Protein AF-A0A1I3JIE2-F1 (afdb_monomer)

Organism: NCBI:txid1125876

pLDDT: mean 71.61, std 14.09, range [38.91, 92.38]

Solvent-accessible surface area (backbone atoms only — not comparable to full-atom values): 7804 Å² total; per-residue (Å²): 125,62,77,54,77,47,86,43,58,92,83,73,70,80,81,72,78,76,89,66,81,50,92,49,71,27,44,29,37,38,40,38,41,91,80,68,43,78,44,83,41,77,39,65,36,40,66,69,57,54,36,67,76,52,63,52,39,32,32,36,42,40,49,77,33,93,89,67,40,28,34,33,39,29,29,60,53,66,80,59,43,80,78,47,57,37,31,32,47,68,95,49,82,99,53,74,38,46,42,31,41,37,32,16,47,73,47,101,87,37,89,75,44,63,41,48,50,80,77,56,68,73,59,56,59,72,32,50,43,67,60,82,131

Foldseek 3Di:
DDKDWDQAAPPPDDPPPPPDQDQDWAWKWKQAQQVRDIDIDTFGLDPVRVCVVAVVNTWMWDQPDPVFQKTKIFHDPPVVQVVTFWKAFAVDPPDTTHIIMIWHDPDPVCPSGTHHDPDDPVVVVVGIGTDDD

Mean predicted aligned error: 9.36 Å

Structure (mmCIF, N/CA/C/O backbone):
data_AF-A0A1I3JIE2-F1
#
_entry.id   AF-A0A1I3JIE2-F1
#
loop_
_atom_site.group_PDB
_atom_site.id
_atom_site.type_symbol
_atom_site.label_atom_id
_atom_site.label_alt_id
_atom_site.label_comp_id
_atom_site.label_asym_id
_atom_site.label_entity_id
_atom_site.label_seq_id
_atom_site.pdbx_PDB_ins_code
_atom_site.Cartn_x
_atom_site.Cartn_y
_atom_site.Cartn_z
_atom_site.occupancy
_atom_site.B_iso_or_equiv
_atom_site.auth_seq_id
_atom_site.auth_comp_id
_atom_site.auth_asym_id
_atom_site.auth_atom_id
_atom_site.pdbx_PDB_model_num
ATOM 1 N N . MET A 1 1 ? -10.716 7.620 -10.481 1.00 57.50 1 MET A N 1
ATOM 2 C CA . MET A 1 1 ? -10.284 6.335 -9.890 1.00 57.50 1 MET A CA 1
ATOM 3 C C . MET A 1 1 ? -10.871 5.197 -10.704 1.00 57.50 1 MET A C 1
ATOM 5 O O . MET A 1 1 ? -12.081 5.158 -10.879 1.00 57.50 1 MET A O 1
ATOM 9 N N . SER A 1 2 ? -10.018 4.319 -11.227 1.00 55.03 2 SER A N 1
ATOM 10 C CA . SER A 1 2 ? -10.418 3.055 -11.859 1.00 55.03 2 SER A CA 1
ATOM 11 C C . SER A 1 2 ? -10.094 1.899 -10.907 1.00 55.03 2 SER A C 1
ATOM 13 O O . SER A 1 2 ? -9.165 2.030 -10.103 1.00 55.03 2 SER A O 1
ATOM 15 N N . ARG A 1 3 ? -10.864 0.806 -10.969 1.00 61.12 3 ARG A N 1
ATOM 16 C CA . ARG A 1 3 ? -10.709 -0.368 -10.098 1.00 61.12 3 ARG A CA 1
ATOM 17 C C . ARG A 1 3 ? -10.751 -1.665 -10.889 1.00 61.12 3 ARG A C 1
ATOM 19 O O . ARG A 1 3 ? -11.563 -1.811 -11.801 1.00 61.12 3 ARG A O 1
ATOM 26 N N . MET A 1 4 ? -9.919 -2.616 -10.481 1.00 61.12 4 MET A N 1
ATOM 27 C CA . MET A 1 4 ? -9.951 -3.999 -10.954 1.00 61.12 4 MET A CA 1
ATOM 28 C C . MET A 1 4 ? -9.891 -4.934 -9.742 1.00 61.12 4 MET A C 1
ATOM 30 O O . MET A 1 4 ? -9.070 -4.739 -8.843 1.00 61.12 4 MET A O 1
ATOM 34 N N . LYS A 1 5 ? -10.787 -5.926 -9.712 1.00 61.81 5 LYS A N 1
ATOM 35 C CA . LYS A 1 5 ? -10.855 -6.962 -8.675 1.00 61.81 5 LYS A CA 1
ATOM 36 C C . LYS A 1 5 ? -10.349 -8.278 -9.251 1.00 61.81 5 LYS A C 1
ATOM 38 O O . LYS A 1 5 ? -10.760 -8.661 -10.347 1.00 61.81 5 LYS A O 1
ATOM 43 N N . TYR A 1 6 ? -9.488 -8.966 -8.507 1.00 56.97 6 TYR A N 1
ATOM 44 C CA . TYR A 1 6 ? -8.919 -10.244 -8.920 1.00 56.97 6 TYR A CA 1
ATOM 45 C C . TYR A 1 6 ? -9.202 -11.312 -7.856 1.00 56.97 6 TYR A C 1
ATOM 47 O O . TYR A 1 6 ? -8.647 -11.261 -6.761 1.00 56.97 6 TYR A O 1
ATOM 55 N N . ASP A 1 7 ? -10.030 -12.303 -8.203 1.00 54.53 7 ASP A N 1
ATOM 56 C CA . ASP A 1 7 ? -10.220 -13.524 -7.406 1.00 54.53 7 ASP A CA 1
ATOM 57 C C . ASP A 1 7 ? -9.188 -14.572 -7.852 1.00 54.53 7 ASP A C 1
ATOM 59 O O . ASP A 1 7 ? -9.440 -15.387 -8.748 1.00 54.53 7 ASP A O 1
ATOM 63 N N . ILE A 1 8 ? -7.987 -14.540 -7.268 1.00 52.84 8 ILE A N 1
ATOM 64 C CA . ILE A 1 8 ? -6.918 -15.489 -7.59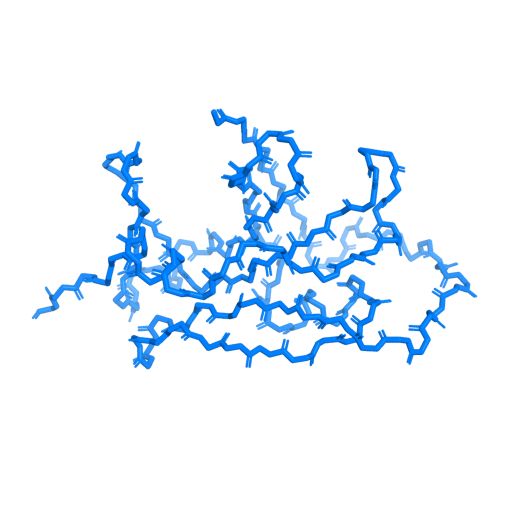9 1.00 52.84 8 ILE A CA 1
ATOM 65 C C . ILE A 1 8 ? -6.900 -16.604 -6.554 1.00 52.84 8 ILE A C 1
ATOM 67 O O . ILE A 1 8 ? -6.268 -16.498 -5.505 1.00 52.84 8 ILE A O 1
ATOM 71 N N . LYS A 1 9 ? -7.531 -17.745 -6.859 1.00 48.28 9 LYS A N 1
ATOM 72 C CA . LYS A 1 9 ? -7.470 -18.900 -5.948 1.00 48.28 9 LYS A CA 1
ATOM 73 C C . LYS A 1 9 ? -6.007 -19.324 -5.708 1.00 48.28 9 LYS A C 1
ATOM 75 O O . LYS A 1 9 ? -5.239 -19.362 -6.675 1.00 48.28 9 LYS A O 1
ATOM 80 N N . PRO A 1 10 ? -5.643 -19.766 -4.484 1.00 44.19 10 PRO A N 1
ATOM 81 C CA . PRO A 1 10 ? -4.267 -20.112 -4.096 1.00 44.19 10 PRO A CA 1
ATOM 82 C C . PRO A 1 10 ? -3.512 -21.039 -5.059 1.00 44.19 10 PRO A C 1
ATOM 84 O O . PRO A 1 10 ? -2.295 -20.953 -5.171 1.00 44.19 10 PRO A O 1
ATOM 87 N N . ASN A 1 11 ? -4.237 -21.887 -5.797 1.00 44.84 11 ASN A N 1
ATOM 88 C CA . ASN A 1 11 ? -3.678 -22.913 -6.679 1.00 44.84 11 ASN A CA 1
ATOM 89 C C . ASN A 1 11 ? -4.018 -22.722 -8.173 1.00 44.84 11 ASN A C 1
ATOM 91 O O . ASN A 1 11 ? -3.783 -23.630 -8.967 1.00 44.84 11 ASN A O 1
ATOM 95 N N . GLN A 1 12 ? -4.598 -21.586 -8.585 1.00 46.34 12 GLN A N 1
ATOM 96 C CA . GLN A 1 12 ? -5.026 -21.361 -9.979 1.00 46.34 12 GLN A CA 1
ATOM 97 C C . GLN A 1 12 ? -3.986 -20.678 -10.879 1.00 46.34 12 GLN A C 1
ATOM 99 O O . GLN A 1 12 ? -4.238 -20.505 -12.071 1.00 46.34 12 GLN A O 1
ATOM 104 N N . MET A 1 13 ? -2.798 -20.340 -10.376 1.00 46.12 13 MET A N 1
ATOM 105 C CA . MET A 1 13 ? -1.767 -19.725 -11.213 1.00 46.12 13 MET A CA 1
ATOM 106 C C . MET A 1 13 ? -0.743 -20.736 -11.719 1.00 46.12 13 MET A C 1
ATOM 108 O O . MET A 1 13 ? 0.060 -21.284 -10.966 1.00 46.12 13 MET A O 1
ATOM 112 N N . ARG A 1 14 ? -0.714 -20.906 -13.047 1.00 38.91 14 ARG A N 1
ATOM 113 C CA . ARG A 1 14 ? 0.472 -21.399 -13.748 1.00 38.91 14 ARG A CA 1
ATOM 114 C C . ARG A 1 14 ? 1.638 -20.483 -13.393 1.00 38.91 14 ARG A C 1
ATOM 116 O O . ARG A 1 14 ? 1.592 -19.284 -13.649 1.00 38.91 14 ARG A O 1
ATOM 123 N N . ILE A 1 15 ? 2.681 -21.084 -12.837 1.00 40.25 15 ILE A N 1
ATOM 124 C CA . ILE A 1 15 ? 4.001 -20.490 -12.671 1.00 40.25 15 ILE A CA 1
ATOM 125 C C . ILE A 1 15 ? 4.521 -20.172 -14.079 1.00 40.25 15 ILE A C 1
ATOM 127 O O . ILE A 1 15 ? 5.184 -20.996 -14.710 1.00 40.25 15 ILE A O 1
ATOM 131 N N . SER A 1 16 ? 4.216 -18.993 -14.618 1.00 41.69 16 SER A N 1
ATOM 132 C CA . SER A 1 16 ? 5.117 -18.400 -15.596 1.00 41.69 16 SER A CA 1
ATOM 133 C C . SER A 1 16 ? 6.356 -18.036 -14.794 1.00 41.69 16 SER A C 1
ATOM 135 O O . SER A 1 16 ? 6.341 -17.071 -14.037 1.00 41.69 16 SER A O 1
ATOM 137 N N . LYS A 1 17 ? 7.390 -18.878 -14.871 1.00 41.91 17 LYS A N 1
ATOM 138 C CA . LYS A 1 17 ? 8.705 -18.592 -14.296 1.00 41.91 17 LYS A CA 1
ATOM 139 C C . LYS A 1 17 ? 9.189 -17.261 -14.882 1.00 41.91 17 LYS A C 1
ATOM 141 O O . LYS A 1 17 ? 9.809 -17.274 -15.946 1.00 41.91 17 LYS A O 1
ATOM 146 N N . SER A 1 18 ? 8.913 -16.127 -14.244 1.00 45.38 18 SER A N 1
ATOM 147 C CA . SER A 1 18 ? 9.509 -14.863 -14.664 1.00 45.38 18 SER A CA 1
ATOM 148 C C . SER A 1 18 ? 10.987 -14.919 -14.275 1.00 45.38 18 SER A C 1
ATOM 150 O O . SER A 1 18 ? 11.368 -15.109 -13.122 1.00 45.38 18 SER A O 1
ATOM 152 N N . HIS A 1 19 ? 11.850 -14.904 -15.288 1.00 47.06 19 HIS A N 1
ATOM 153 C CA . HIS A 1 19 ? 13.286 -15.184 -15.163 1.00 47.06 19 HIS A CA 1
ATOM 154 C C . HIS A 1 19 ? 14.116 -13.955 -14.756 1.00 47.06 19 HIS A C 1
ATOM 156 O O . HIS A 1 19 ? 15.341 -13.976 -14.863 1.00 47.06 19 HIS A O 1
ATOM 162 N N . LYS A 1 20 ? 13.488 -12.866 -14.301 1.00 51.94 20 LYS A N 1
ATOM 163 C CA . LYS A 1 20 ? 14.192 -11.620 -13.980 1.00 51.94 20 LYS A CA 1
ATOM 164 C C . LYS A 1 20 ? 13.820 -11.124 -12.593 1.00 51.94 20 LYS A C 1
ATOM 166 O O . LYS A 1 20 ? 13.017 -10.218 -12.421 1.00 51.94 20 LYS A O 1
ATOM 171 N N . ILE A 1 21 ? 14.461 -11.713 -11.588 1.00 52.88 21 ILE A N 1
ATOM 172 C CA . ILE A 1 21 ? 14.540 -11.101 -10.262 1.00 52.88 21 ILE A CA 1
ATOM 173 C C . ILE A 1 21 ? 15.513 -9.929 -10.387 1.00 52.88 21 ILE A C 1
ATOM 175 O O . ILE A 1 21 ? 16.730 -10.117 -10.429 1.00 52.88 21 ILE A O 1
ATOM 179 N N . PHE A 1 22 ? 14.993 -8.709 -10.476 1.00 56.97 22 PHE A N 1
ATOM 180 C CA . PHE A 1 22 ? 15.834 -7.527 -10.359 1.00 56.97 22 PHE A CA 1
ATOM 181 C C . PHE A 1 22 ? 16.160 -7.315 -8.877 1.00 56.97 22 PHE A C 1
ATOM 183 O O . PHE A 1 22 ? 15.280 -7.040 -8.067 1.00 56.97 22 PHE A O 1
ATOM 190 N N . ASN A 1 23 ? 17.442 -7.412 -8.512 1.00 61.06 23 ASN A N 1
ATOM 191 C CA . ASN A 1 23 ? 17.951 -7.232 -7.139 1.00 61.06 23 ASN A CA 1
ATOM 192 C C . ASN A 1 23 ? 17.818 -5.794 -6.589 1.00 61.06 23 ASN A C 1
ATOM 194 O O . ASN A 1 23 ? 18.498 -5.426 -5.632 1.00 61.06 23 ASN A O 1
ATOM 198 N N . LYS A 1 24 ? 16.975 -4.951 -7.187 1.00 74.25 24 LYS A N 1
ATOM 199 C CA . LYS A 1 24 ? 16.773 -3.579 -6.736 1.00 74.25 24 LYS A CA 1
ATOM 200 C C . LYS A 1 24 ? 15.652 -3.542 -5.703 1.00 74.25 24 LYS A C 1
ATOM 202 O O . LYS A 1 24 ? 14.540 -3.997 -5.972 1.00 74.25 24 LYS A O 1
ATOM 207 N N . ASN A 1 25 ? 15.951 -2.960 -4.547 1.00 85.88 25 ASN A N 1
ATOM 208 C CA . ASN A 1 25 ? 14.927 -2.583 -3.586 1.00 85.88 25 ASN A CA 1
ATOM 209 C C . ASN A 1 25 ? 14.203 -1.330 -4.088 1.00 85.88 25 ASN A C 1
ATOM 211 O O . ASN A 1 25 ? 14.830 -0.408 -4.621 1.00 85.88 25 ASN A O 1
ATOM 215 N N . ILE A 1 26 ? 12.885 -1.326 -3.946 1.00 88.00 26 ILE A N 1
ATOM 216 C CA . ILE A 1 26 ? 12.024 -0.200 -4.285 1.00 88.00 26 ILE A CA 1
ATOM 217 C C . ILE A 1 26 ? 11.281 0.274 -3.042 1.00 88.00 26 ILE A C 1
ATOM 219 O O . ILE A 1 26 ? 10.993 -0.504 -2.130 1.00 88.00 26 ILE A O 1
ATOM 223 N N . LEU A 1 27 ? 10.953 1.561 -3.044 1.00 90.94 27 LEU A N 1
ATOM 224 C CA . LEU A 1 27 ? 10.154 2.183 -2.001 1.00 90.94 27 LEU A CA 1
ATOM 225 C C . LEU A 1 27 ? 8.681 1.818 -2.180 1.00 90.94 27 LEU A C 1
ATOM 227 O O . LEU A 1 27 ? 8.127 2.008 -3.265 1.00 90.94 27 LEU A O 1
ATOM 231 N N . ALA A 1 28 ? 8.043 1.367 -1.112 1.00 91.12 28 ALA A N 1
ATOM 232 C CA . ALA A 1 28 ? 6.607 1.151 -1.048 1.00 91.12 28 ALA A CA 1
ATOM 233 C C . ALA A 1 28 ? 6.071 1.627 0.305 1.00 91.12 28 ALA A C 1
ATOM 235 O O . ALA A 1 28 ? 6.833 1.840 1.252 1.00 91.12 28 ALA A O 1
ATOM 236 N N . TYR A 1 29 ? 4.753 1.772 0.403 1.00 91.25 29 TYR A N 1
ATOM 237 C CA . TYR A 1 29 ? 4.100 2.062 1.677 1.00 91.25 29 TYR A CA 1
ATOM 238 C C . TYR A 1 29 ? 3.202 0.915 2.092 1.00 91.25 29 TYR A C 1
ATOM 240 O O . TYR A 1 29 ? 2.362 0.473 1.313 1.00 91.25 29 TYR A O 1
ATOM 248 N N . LYS A 1 30 ? 3.361 0.458 3.333 1.00 90.31 30 LYS A N 1
ATOM 249 C CA . LYS A 1 30 ? 2.522 -0.577 3.933 1.00 90.31 30 LYS A CA 1
ATOM 250 C C . LYS A 1 30 ? 1.518 0.066 4.873 1.00 90.31 30 LYS A C 1
ATOM 252 O O . LYS A 1 30 ? 1.886 0.838 5.756 1.00 90.31 30 LYS A O 1
ATOM 257 N N . ILE A 1 31 ? 0.254 -0.276 4.680 1.00 88.44 31 ILE A N 1
ATOM 258 C CA . ILE A 1 31 ? -0.845 0.060 5.576 1.00 88.44 31 ILE A CA 1
ATOM 259 C C . ILE A 1 31 ? -1.071 -1.162 6.459 1.00 88.44 31 ILE A C 1
ATOM 261 O O . ILE A 1 31 ? -1.478 -2.221 5.974 1.00 88.44 31 ILE A O 1
ATOM 265 N N . ASN A 1 32 ? -0.775 -1.016 7.749 1.00 86.38 32 ASN A N 1
ATOM 266 C CA . ASN A 1 32 ? -1.007 -2.045 8.750 1.00 86.38 32 ASN A CA 1
ATOM 267 C C . ASN A 1 32 ? -2.189 -1.632 9.624 1.00 86.38 32 ASN A C 1
ATOM 269 O O . ASN A 1 32 ? -2.078 -0.714 10.440 1.00 86.38 32 ASN A O 1
ATOM 273 N N . VAL A 1 33 ? -3.310 -2.324 9.454 1.00 81.94 33 VAL A N 1
ATOM 274 C CA . VAL A 1 33 ? -4.557 -1.993 10.142 1.00 81.94 33 VAL A CA 1
ATOM 275 C C . VAL A 1 33 ? -4.553 -2.390 11.617 1.00 81.94 33 VAL A C 1
ATOM 277 O O . VAL A 1 33 ? -5.119 -1.680 12.441 1.00 81.94 33 VAL A O 1
ATOM 280 N N . GLU A 1 34 ? -3.851 -3.467 11.984 1.00 80.25 34 GLU A N 1
ATOM 281 C CA . GLU A 1 34 ? -3.739 -3.911 13.383 1.00 80.25 34 GLU A CA 1
ATOM 282 C C . GLU A 1 34 ? -2.945 -2.906 14.217 1.00 80.25 34 GLU A C 1
ATOM 284 O O . GLU A 1 34 ? -3.334 -2.545 15.325 1.00 80.25 34 GLU A O 1
ATOM 289 N N . LYS A 1 35 ? -1.837 -2.423 13.654 1.00 86.50 35 LYS A N 1
ATOM 290 C CA . LYS A 1 35 ? -0.971 -1.424 14.284 1.00 86.50 35 LYS A CA 1
ATOM 291 C C . LYS A 1 35 ? -1.461 0.008 14.066 1.00 86.50 35 LYS A C 1
ATOM 293 O O . LYS A 1 35 ? -0.943 0.911 14.713 1.00 86.50 35 LYS A O 1
ATOM 298 N N . ARG A 1 36 ? -2.429 0.219 13.167 1.00 86.38 36 ARG A N 1
ATOM 299 C CA . ARG A 1 36 ? -2.941 1.534 12.740 1.00 86.38 36 ARG A CA 1
ATOM 300 C C . ARG A 1 36 ? -1.834 2.476 12.262 1.00 86.38 36 ARG A C 1
ATOM 302 O O . ARG A 1 36 ? -1.788 3.650 12.627 1.00 86.38 36 ARG A O 1
ATOM 309 N N . ILE A 1 37 ? -0.915 1.949 11.457 1.00 89.62 37 ILE A N 1
ATOM 310 C CA . ILE A 1 37 ? 0.207 2.720 10.914 1.00 89.62 37 ILE A CA 1
ATOM 311 C C . ILE A 1 37 ? 0.274 2.616 9.398 1.00 89.62 37 ILE A C 1
ATOM 313 O O . ILE A 1 37 ? -0.078 1.600 8.799 1.00 89.62 37 ILE A O 1
ATOM 317 N N . VAL A 1 38 ? 0.795 3.684 8.801 1.00 90.19 38 VAL A N 1
ATOM 318 C CA . VAL A 1 38 ? 1.311 3.685 7.435 1.00 90.19 38 VAL A CA 1
ATOM 319 C C . VAL A 1 38 ? 2.818 3.864 7.533 1.00 90.19 38 VAL A C 1
ATOM 321 O O . VAL A 1 38 ? 3.287 4.889 8.046 1.00 90.19 38 VAL A O 1
ATOM 324 N N . GLU A 1 39 ? 3.560 2.861 7.083 1.00 91.69 39 GLU A N 1
ATOM 325 C CA . GLU A 1 39 ? 5.017 2.814 7.177 1.00 91.69 39 GLU A CA 1
ATOM 326 C C . GLU A 1 39 ? 5.670 2.721 5.799 1.00 91.69 39 GLU A C 1
ATOM 328 O O . GLU A 1 39 ? 5.136 2.130 4.860 1.00 91.69 39 GLU A O 1
ATOM 333 N N . GLU A 1 40 ? 6.838 3.343 5.691 1.00 92.38 40 GLU A N 1
ATOM 334 C CA . GLU A 1 40 ? 7.710 3.220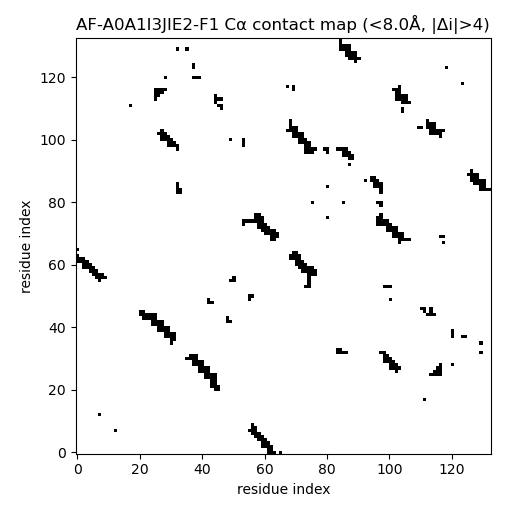 4.533 1.00 92.38 40 GLU A CA 1
ATOM 335 C C . GLU A 1 40 ? 8.495 1.920 4.620 1.00 92.38 40 GLU A C 1
ATOM 337 O O . GLU A 1 40 ? 9.143 1.640 5.627 1.00 92.38 40 GLU A O 1
ATOM 342 N N . ILE A 1 41 ? 8.423 1.126 3.555 1.00 89.94 41 ILE A N 1
ATOM 343 C CA . ILE A 1 41 ? 9.113 -0.153 3.454 1.00 89.94 41 ILE A CA 1
ATOM 344 C C . ILE A 1 41 ? 9.939 -0.212 2.173 1.00 89.94 41 ILE A C 1
ATOM 346 O O . ILE A 1 41 ? 9.615 0.395 1.151 1.00 89.94 41 ILE A O 1
ATOM 350 N N . GLN A 1 42 ? 11.020 -0.981 2.237 1.00 88.75 42 GLN A N 1
ATOM 351 C CA . GLN A 1 42 ? 11.808 -1.363 1.074 1.00 88.75 42 GLN A CA 1
ATOM 352 C C . GLN A 1 42 ? 11.417 -2.783 0.692 1.00 88.75 42 GLN A C 1
ATOM 354 O O . GLN A 1 42 ? 11.598 -3.709 1.482 1.00 88.75 42 GLN A O 1
ATOM 359 N N . ILE A 1 43 ? 10.892 -2.958 -0.514 1.00 82.88 43 ILE A N 1
ATOM 360 C CA . ILE A 1 43 ? 10.518 -4.273 -1.032 1.00 82.88 43 ILE A CA 1
ATOM 361 C C . ILE A 1 43 ? 11.427 -4.649 -2.188 1.00 82.88 43 ILE A C 1
ATOM 363 O O . ILE A 1 43 ? 11.892 -3.791 -2.941 1.00 82.88 43 ILE A O 1
ATOM 367 N N . LYS A 1 44 ? 11.672 -5.948 -2.358 1.00 81.31 44 LYS A N 1
ATOM 368 C CA . LYS A 1 44 ? 12.307 -6.424 -3.587 1.00 81.31 44 LYS A CA 1
ATOM 369 C C . LYS A 1 44 ? 11.383 -6.109 -4.756 1.00 81.31 44 LYS A C 1
ATOM 371 O O . LYS A 1 44 ? 10.166 -6.229 -4.620 1.00 81.31 44 LYS A O 1
ATOM 376 N N . ASN A 1 45 ? 11.957 -5.763 -5.905 1.00 75.81 45 ASN A N 1
ATOM 377 C CA . ASN A 1 45 ? 11.219 -5.647 -7.159 1.00 75.81 45 ASN A CA 1
ATOM 378 C C . ASN A 1 45 ? 10.760 -7.041 -7.637 1.00 75.81 45 ASN A C 1
ATOM 380 O O . ASN A 1 45 ? 11.333 -7.641 -8.542 1.00 75.81 45 ASN A O 1
ATOM 384 N N . SER A 1 46 ? 9.794 -7.608 -6.918 1.00 74.06 46 SER A N 1
ATOM 385 C CA . SER A 1 46 ? 9.248 -8.941 -7.111 1.00 74.06 46 SER A CA 1
ATOM 386 C C . SER A 1 46 ? 7.791 -8.946 -6.673 1.00 74.06 46 SER A C 1
ATOM 388 O O . SER A 1 46 ? 7.467 -8.740 -5.502 1.00 74.06 46 SER A O 1
ATOM 390 N N . PHE A 1 47 ? 6.906 -9.243 -7.620 1.00 71.31 47 PHE A N 1
ATOM 391 C CA . PHE A 1 47 ? 5.483 -9.391 -7.341 1.00 71.31 47 PHE A CA 1
ATOM 392 C C . PHE A 1 47 ? 5.199 -10.561 -6.386 1.00 71.31 47 PHE A C 1
ATOM 394 O O . PHE A 1 47 ? 4.277 -10.496 -5.580 1.00 71.31 47 PHE A O 1
ATOM 401 N N . GLU A 1 48 ? 6.036 -11.604 -6.393 1.00 69.50 48 GLU A N 1
ATOM 402 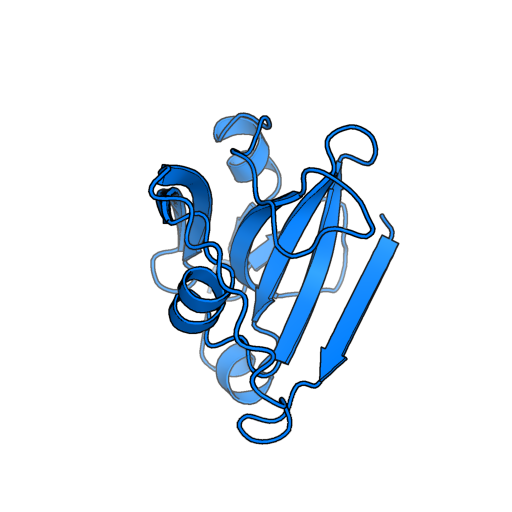C CA . GLU A 1 48 ? 5.945 -12.702 -5.422 1.00 69.50 48 GLU A CA 1
ATOM 403 C C . GLU A 1 48 ? 6.193 -12.239 -3.983 1.00 69.50 48 GLU A C 1
ATOM 405 O O . GLU A 1 48 ? 5.556 -12.749 -3.062 1.00 69.50 48 GLU A O 1
ATOM 410 N N . TYR A 1 49 ? 7.101 -11.279 -3.778 1.00 71.00 49 TYR A N 1
ATOM 411 C CA . TYR A 1 49 ? 7.348 -10.713 -2.453 1.00 71.00 49 TYR A CA 1
ATOM 412 C C . TYR A 1 49 ? 6.106 -9.976 -1.940 1.00 71.00 49 TYR A C 1
ATOM 414 O O . TYR A 1 49 ? 5.640 -10.251 -0.838 1.00 71.00 49 TYR A O 1
ATOM 422 N N . ILE A 1 50 ? 5.520 -9.111 -2.772 1.00 72.25 50 ILE A N 1
ATOM 423 C CA . ILE A 1 50 ? 4.288 -8.377 -2.438 1.00 72.25 50 ILE A CA 1
ATOM 424 C C . ILE A 1 50 ? 3.158 -9.351 -2.117 1.00 72.25 50 ILE A C 1
ATOM 426 O O . ILE A 1 50 ? 2.473 -9.188 -1.113 1.00 72.25 50 ILE A O 1
ATOM 430 N N . ARG A 1 51 ? 3.009 -10.410 -2.920 1.00 67.12 51 ARG A N 1
ATOM 431 C CA . ARG A 1 51 ? 1.964 -11.415 -2.714 1.00 67.12 51 ARG A CA 1
ATOM 432 C C . ARG A 1 51 ? 2.019 -12.077 -1.341 1.00 67.12 51 ARG A C 1
ATOM 434 O O . ARG A 1 51 ? 0.974 -12.290 -0.735 1.00 67.12 51 ARG A O 1
ATOM 441 N N . LYS A 1 52 ? 3.228 -12.381 -0.861 1.00 69.75 52 LYS A N 1
ATOM 442 C CA . LYS A 1 52 ? 3.457 -12.962 0.471 1.00 69.75 52 LYS A CA 1
ATOM 443 C C . LYS A 1 52 ? 3.196 -11.969 1.601 1.00 69.75 52 LYS A C 1
ATOM 445 O O . LYS A 1 52 ? 2.776 -12.378 2.671 1.00 69.75 52 LYS A O 1
ATOM 450 N N . GLU A 1 53 ? 3.456 -10.683 1.384 1.00 70.12 53 GLU A N 1
ATOM 451 C CA . GLU A 1 53 ? 3.333 -9.664 2.435 1.00 70.12 53 GLU A CA 1
ATOM 452 C C . GLU A 1 53 ? 1.887 -9.285 2.778 1.00 70.12 53 GLU A C 1
ATOM 454 O O . GLU A 1 53 ? 1.637 -8.800 3.884 1.00 70.12 53 GLU A O 1
ATOM 459 N N . ILE A 1 54 ? 0.949 -9.467 1.846 1.00 66.44 54 ILE A N 1
ATOM 460 C CA . ILE A 1 54 ? -0.463 -9.091 2.023 1.00 66.44 54 ILE A CA 1
ATOM 461 C C . ILE A 1 54 ? -1.449 -10.240 1.782 1.00 66.44 54 ILE A C 1
ATOM 463 O O . ILE A 1 54 ? -2.631 -9.969 1.608 1.00 66.44 54 ILE A O 1
ATOM 467 N N . ASP A 1 55 ? -0.981 -11.498 1.794 1.00 61.91 55 ASP A N 1
ATOM 468 C CA . ASP A 1 55 ? -1.805 -12.703 1.566 1.00 61.91 55 ASP A CA 1
ATOM 469 C C . ASP A 1 55 ? -2.775 -12.526 0.385 1.00 61.91 55 ASP A C 1
ATOM 471 O O . ASP A 1 55 ? -3.992 -12.666 0.487 1.00 61.91 55 ASP A O 1
ATOM 475 N N . PHE A 1 56 ? -2.194 -12.168 -0.758 1.00 57.59 56 PHE A N 1
ATOM 476 C CA . PHE A 1 56 ? -2.815 -11.622 -1.974 1.00 57.59 56 PHE A CA 1
ATOM 477 C C . PHE A 1 56 ? -3.754 -12.564 -2.746 1.00 57.59 56 PHE A C 1
ATOM 479 O O . PHE A 1 56 ? -3.887 -12.455 -3.964 1.00 57.59 56 PHE A O 1
ATOM 486 N N . TYR A 1 57 ? -4.363 -13.537 -2.080 1.00 55.16 57 TYR A N 1
ATOM 487 C CA . TYR A 1 57 ? -5.274 -14.490 -2.706 1.00 55.16 57 TYR A CA 1
ATOM 488 C C . TYR A 1 57 ? -6.552 -13.793 -3.198 1.00 55.16 57 TYR A C 1
ATOM 490 O O . TYR A 1 57 ? -7.028 -14.089 -4.289 1.00 55.16 57 TYR A O 1
ATOM 498 N N . ASN A 1 58 ? -7.025 -12.779 -2.466 1.00 58.56 58 ASN A N 1
ATOM 499 C CA . ASN A 1 58 ? -8.090 -11.882 -2.911 1.00 58.56 58 ASN A CA 1
ATOM 500 C C . ASN A 1 58 ? -7.621 -10.441 -2.730 1.00 58.56 58 ASN A C 1
ATOM 502 O O . ASN A 1 58 ? -7.407 -9.998 -1.596 1.00 58.56 58 ASN A O 1
ATOM 506 N N . TYR A 1 59 ? -7.472 -9.695 -3.822 1.00 65.06 59 TYR A N 1
ATOM 507 C CA . TYR A 1 59 ? -7.043 -8.306 -3.738 1.00 65.06 59 TYR A CA 1
ATOM 508 C C . TYR A 1 59 ? -7.760 -7.387 -4.722 1.00 65.06 59 TYR A C 1
ATOM 510 O O . TYR A 1 59 ? -8.242 -7.797 -5.781 1.00 65.06 59 TYR A O 1
ATOM 518 N N . GLU A 1 60 ? -7.794 -6.114 -4.349 1.00 70.44 60 GLU A N 1
ATOM 519 C CA . GLU A 1 60 ? -8.275 -5.025 -5.188 1.00 70.44 60 GLU A CA 1
ATOM 520 C C . GLU A 1 60 ? -7.144 -4.052 -5.504 1.00 70.44 60 GLU A C 1
ATOM 522 O O . GLU A 1 60 ? -6.282 -3.777 -4.663 1.00 70.44 60 GLU A O 1
ATOM 527 N N . GLU A 1 61 ? -7.161 -3.547 -6.736 1.00 73.06 61 GLU A N 1
ATOM 528 C CA . GLU A 1 61 ? -6.261 -2.504 -7.216 1.00 73.06 61 GLU A CA 1
ATOM 529 C C . GLU A 1 61 ? -6.996 -1.169 -7.232 1.00 73.06 61 GLU A C 1
ATOM 531 O O . GLU A 1 61 ? -7.979 -0.990 -7.960 1.00 73.06 61 GLU A O 1
ATOM 536 N N . ILE A 1 62 ? -6.492 -0.211 -6.456 1.00 74.31 62 ILE A N 1
ATOM 537 C CA . ILE A 1 62 ? -6.973 1.169 -6.473 1.00 74.31 62 ILE A CA 1
ATOM 538 C C . ILE A 1 62 ? -5.882 2.067 -7.043 1.00 74.31 62 ILE A C 1
ATOM 540 O O . ILE A 1 62 ? -4.799 2.198 -6.471 1.00 74.31 62 ILE A O 1
ATOM 544 N N . LEU A 1 63 ? -6.183 2.721 -8.164 1.00 74.81 63 LEU A N 1
ATOM 545 C CA . LEU A 1 63 ? -5.307 3.730 -8.756 1.00 74.81 63 LEU A CA 1
ATOM 546 C C . LEU A 1 63 ? -5.336 5.013 -7.922 1.00 74.81 63 LEU A C 1
ATOM 548 O O . LEU A 1 63 ? -6.356 5.699 -7.840 1.00 74.81 63 LEU A O 1
ATOM 552 N N . PHE A 1 64 ? -4.193 5.317 -7.311 1.00 71.00 64 PHE A N 1
ATOM 553 C CA . PHE A 1 64 ? -4.001 6.445 -6.405 1.00 71.00 64 PHE A CA 1
ATOM 554 C C . PHE A 1 64 ? -3.594 7.734 -7.142 1.00 71.00 64 PHE A C 1
ATOM 556 O O . PHE A 1 64 ? -3.879 8.839 -6.687 1.00 71.00 64 PHE A O 1
ATOM 563 N N . SER A 1 65 ? -2.963 7.604 -8.315 1.00 68.69 65 SER A N 1
ATOM 564 C CA . SER A 1 65 ? -2.586 8.718 -9.193 1.00 68.69 65 SER A CA 1
ATOM 565 C C . SER A 1 65 ? -2.596 8.278 -10.657 1.00 68.69 65 SER A C 1
ATOM 567 O O . SER A 1 65 ? -1.825 7.396 -11.043 1.00 68.69 65 SER A O 1
ATOM 569 N N . ASP A 1 66 ? -3.420 8.928 -11.483 1.00 64.19 66 ASP A N 1
ATOM 570 C CA . ASP A 1 66 ? -3.581 8.573 -12.901 1.00 64.19 66 ASP A CA 1
ATOM 571 C C . ASP A 1 66 ? -2.298 8.822 -13.726 1.00 64.19 66 ASP A C 1
ATOM 573 O O . ASP A 1 66 ? -2.015 8.095 -14.677 1.00 64.19 66 ASP A O 1
ATOM 577 N N . ILE A 1 67 ? -1.475 9.807 -13.337 1.00 66.94 67 ILE A N 1
ATOM 578 C CA . ILE A 1 67 ? -0.215 10.151 -14.025 1.00 66.94 67 ILE A CA 1
ATOM 579 C C . ILE A 1 67 ? 0.940 9.264 -13.537 1.00 66.94 67 ILE A C 1
ATOM 581 O O . ILE A 1 67 ? 1.753 8.802 -14.340 1.00 66.94 67 ILE A O 1
ATOM 585 N N . ASN A 1 68 ? 1.011 8.999 -12.226 1.00 72.62 68 ASN A N 1
ATOM 586 C CA . ASN A 1 68 ? 2.143 8.286 -11.628 1.00 72.62 68 ASN A CA 1
ATOM 587 C C . ASN A 1 68 ? 1.964 6.766 -11.577 1.00 72.62 68 ASN A C 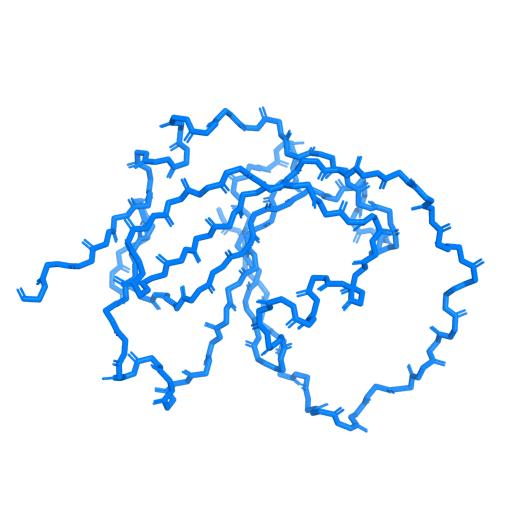1
ATOM 589 O O . ASN A 1 68 ? 2.954 6.070 -11.353 1.00 72.62 68 ASN A O 1
ATOM 593 N N . ARG A 1 69 ? 0.754 6.250 -11.839 1.00 76.31 69 ARG A N 1
ATOM 594 C CA . ARG A 1 69 ? 0.430 4.808 -11.840 1.00 76.31 69 ARG A CA 1
ATOM 595 C C . ARG A 1 69 ? 0.755 4.134 -10.514 1.00 76.31 69 ARG A C 1
ATOM 597 O O . ARG A 1 69 ? 1.304 3.032 -10.459 1.00 76.31 69 ARG A O 1
ATOM 604 N N . GLU A 1 70 ? 0.449 4.843 -9.442 1.00 84.50 70 GLU A N 1
ATOM 605 C CA . GLU A 1 70 ? 0.529 4.291 -8.102 1.00 84.50 70 GLU A CA 1
ATOM 606 C C . GLU A 1 70 ? -0.720 3.466 -7.858 1.00 84.50 70 GLU A C 1
ATOM 608 O O . GLU A 1 70 ? -1.839 3.957 -8.019 1.00 84.50 70 GLU A O 1
ATOM 613 N N . ILE A 1 71 ? -0.507 2.203 -7.524 1.00 79.69 71 ILE A N 1
ATOM 614 C CA . ILE A 1 71 ? -1.554 1.223 -7.306 1.00 79.69 71 ILE A CA 1
ATOM 615 C C . ILE A 1 71 ? -1.466 0.774 -5.861 1.00 79.69 71 ILE A C 1
ATOM 617 O O . ILE A 1 71 ? -0.412 0.359 -5.370 1.00 79.69 71 ILE A O 1
ATOM 621 N N . LEU A 1 72 ? -2.593 0.905 -5.177 1.00 82.56 72 LEU A N 1
ATOM 622 C CA . LEU A 1 72 ? -2.787 0.372 -3.849 1.00 82.56 72 LEU A CA 1
ATOM 623 C C . LEU A 1 72 ? -3.397 -1.012 -3.986 1.00 82.56 72 LEU A C 1
ATOM 625 O O . LEU A 1 72 ? -4.513 -1.157 -4.482 1.00 82.56 72 LEU A O 1
ATOM 629 N N . PHE A 1 73 ? -2.646 -2.000 -3.525 1.00 78.12 73 PHE A N 1
ATOM 630 C CA . PHE A 1 73 ? -3.114 -3.360 -3.381 1.00 78.12 73 PHE A CA 1
ATOM 631 C C . PHE A 1 73 ? -3.708 -3.553 -2.003 1.00 78.12 73 PHE A C 1
ATOM 633 O O . PHE A 1 73 ? -3.045 -3.264 -1.006 1.00 78.12 73 PHE A O 1
ATOM 640 N N . ILE A 1 74 ? -4.933 -4.055 -1.948 1.00 76.12 74 ILE A N 1
ATOM 641 C CA . ILE A 1 74 ? -5.676 -4.221 -0.701 1.00 76.12 74 ILE A CA 1
ATOM 642 C C . ILE A 1 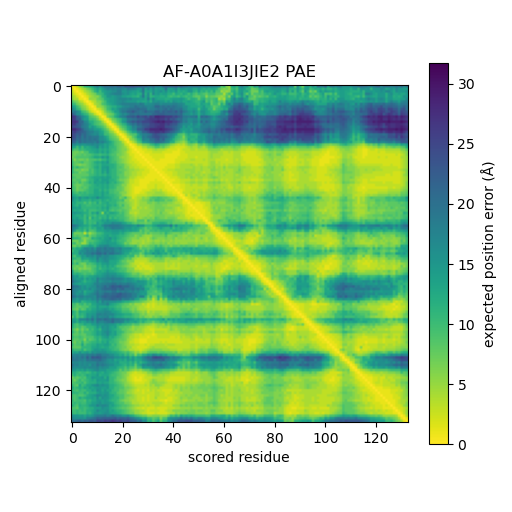74 ? -6.101 -5.670 -0.570 1.00 76.12 74 ILE A C 1
ATOM 644 O O . ILE A 1 74 ? -6.675 -6.207 -1.510 1.00 76.12 74 ILE A O 1
ATOM 648 N N . GLY A 1 75 ? -5.873 -6.288 0.589 1.00 71.69 75 GLY A N 1
ATOM 649 C CA . GLY A 1 75 ? -6.459 -7.597 0.881 1.00 71.69 75 GLY A CA 1
ATOM 650 C C . GLY A 1 75 ? -7.982 -7.486 1.024 1.00 71.69 75 GLY A C 1
ATOM 651 O O . GLY A 1 75 ? -8.470 -6.636 1.772 1.00 71.69 75 GLY A O 1
ATOM 652 N N . THR A 1 76 ? -8.744 -8.338 0.341 1.00 62.94 76 THR A N 1
ATOM 653 C CA . THR A 1 76 ? -10.225 -8.283 0.312 1.00 62.94 76 THR A CA 1
ATOM 654 C C . THR A 1 76 ? -10.902 -9.469 0.991 1.00 62.94 76 THR A C 1
ATOM 656 O O . THR A 1 76 ? -12.072 -9.750 0.754 1.00 62.94 76 THR A O 1
ATOM 659 N N . ASP A 1 77 ? -10.181 -10.175 1.858 1.00 63.50 77 ASP A N 1
ATOM 660 C CA . ASP A 1 77 ? -10.743 -11.309 2.580 1.00 63.50 77 ASP A CA 1
ATOM 661 C C . ASP A 1 77 ? -11.784 -10.841 3.623 1.00 63.50 77 ASP A C 1
ATOM 663 O O . ASP A 1 77 ? -11.444 -10.300 4.682 1.00 63.50 77 ASP A O 1
ATOM 667 N N . GLU A 1 78 ? -13.071 -11.018 3.295 1.00 57.81 78 GLU A N 1
ATOM 668 C CA . GLU A 1 78 ? -14.228 -10.601 4.104 1.00 57.81 78 GLU A CA 1
ATOM 669 C C . GLU A 1 78 ? -14.232 -11.219 5.509 1.00 57.81 78 GLU A C 1
ATOM 671 O O . GLU A 1 78 ? -14.709 -10.603 6.470 1.00 57.81 78 GLU A O 1
ATOM 676 N N . GLU A 1 79 ? -13.704 -12.436 5.657 1.00 55.47 79 GLU A N 1
ATOM 677 C CA . GLU A 1 79 ? -13.690 -13.134 6.942 1.00 55.47 79 GLU A CA 1
ATOM 678 C C . GLU A 1 79 ? -12.643 -12.529 7.891 1.00 55.47 79 GLU A C 1
ATOM 680 O O . GLU A 1 79 ? -12.853 -12.442 9.108 1.00 55.47 79 GLU A O 1
ATOM 685 N N . TYR A 1 80 ? -11.544 -12.027 7.322 1.00 55.91 80 TYR A N 1
ATOM 686 C CA . TYR A 1 80 ? -10.521 -11.256 8.028 1.00 55.91 80 TYR A CA 1
ATOM 687 C C . TYR A 1 80 ? -10.949 -9.811 8.290 1.00 55.91 80 TYR A C 1
ATOM 689 O O . TYR A 1 80 ? -10.623 -9.258 9.344 1.00 55.91 80 TYR A O 1
ATOM 697 N N . PHE A 1 81 ? -11.701 -9.215 7.364 1.00 56.75 81 PHE A N 1
ATOM 698 C CA . PHE A 1 81 ? -12.224 -7.855 7.461 1.00 56.75 81 PHE A CA 1
ATOM 699 C C . PHE A 1 81 ? -13.061 -7.640 8.733 1.00 56.75 81 PHE A C 1
ATOM 701 O O . PHE A 1 81 ? -12.837 -6.680 9.462 1.00 56.75 81 PHE A O 1
ATOM 708 N N . LYS A 1 82 ? -13.959 -8.576 9.072 1.00 55.38 82 LYS A N 1
ATOM 709 C CA . LYS A 1 82 ? -14.829 -8.466 10.263 1.00 55.38 82 LYS A CA 1
ATOM 710 C C . LYS A 1 82 ? -14.085 -8.522 11.604 1.00 55.38 82 LYS A C 1
ATOM 712 O O . LYS A 1 82 ? -14.660 -8.159 12.626 1.00 55.38 82 LYS A O 1
ATOM 717 N N . LYS A 1 83 ? -12.840 -9.011 11.625 1.00 59.72 83 LYS A N 1
ATOM 718 C CA . LYS A 1 83 ? -12.039 -9.211 12.850 1.00 59.72 83 LYS A CA 1
ATOM 719 C C . LYS A 1 83 ? -11.004 -8.110 13.085 1.00 59.72 83 LYS A C 1
ATOM 721 O O . LYS A 1 83 ? -10.415 -8.059 14.163 1.00 59.72 83 LYS A O 1
ATOM 726 N N . ARG A 1 84 ? -10.748 -7.257 12.091 1.00 64.38 84 ARG A N 1
ATOM 727 C CA . ARG A 1 84 ? -9.732 -6.199 12.140 1.00 64.38 84 ARG A CA 1
ATOM 728 C C . ARG A 1 84 ? -10.398 -4.837 12.032 1.00 64.38 84 ARG A C 1
ATOM 730 O O . ARG A 1 84 ? -11.426 -4.696 11.389 1.00 64.38 84 ARG A O 1
ATOM 737 N N . ILE A 1 85 ? -9.791 -3.833 12.654 1.00 67.31 85 ILE A N 1
ATOM 738 C CA . ILE A 1 85 ? -10.229 -2.444 12.511 1.00 67.31 85 ILE A CA 1
ATOM 739 C C . ILE A 1 85 ? -9.897 -2.015 11.087 1.00 67.31 85 ILE A C 1
ATOM 741 O O . ILE A 1 85 ? -8.719 -1.999 10.751 1.00 67.31 85 ILE A O 1
ATOM 745 N N . PRO A 1 86 ? -10.876 -1.706 10.235 1.00 78.69 86 PRO A N 1
ATOM 746 C CA . PRO A 1 86 ? -10.593 -1.388 8.848 1.00 78.69 86 PRO A CA 1
ATOM 747 C C . PRO A 1 86 ? -10.022 0.024 8.681 1.00 78.69 86 PRO A C 1
ATOM 749 O O . PRO A 1 86 ? -10.130 0.879 9.567 1.00 78.69 86 PRO A O 1
ATOM 752 N N . PHE A 1 87 ? -9.444 0.286 7.509 1.00 81.94 87 PHE A N 1
ATOM 753 C CA . PHE A 1 87 ? -9.139 1.647 7.072 1.00 81.94 87 PHE A CA 1
ATOM 754 C C . PHE A 1 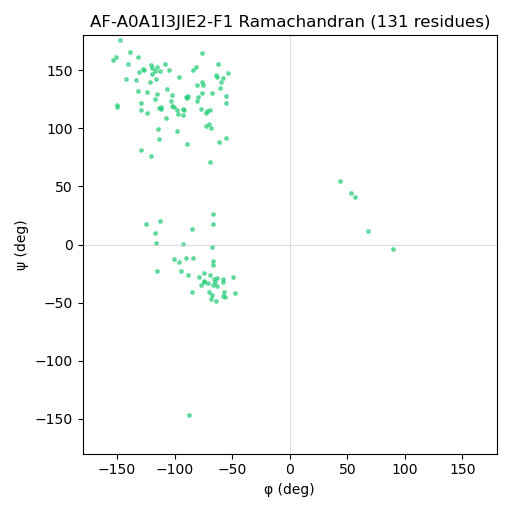87 ? -10.066 2.087 5.933 1.00 81.94 87 PHE A C 1
ATOM 756 O O . PHE A 1 87 ? -10.591 1.267 5.180 1.00 81.94 87 PHE A O 1
ATOM 763 N N . LYS A 1 88 ? -10.250 3.399 5.804 1.00 83.19 88 LYS A N 1
ATOM 764 C CA . LYS A 1 88 ? -10.952 4.071 4.709 1.00 83.19 88 LYS A CA 1
ATOM 765 C C . LYS A 1 88 ? -9.982 4.932 3.922 1.00 83.19 88 LYS A C 1
ATOM 767 O O . LYS A 1 88 ? -9.004 5.445 4.472 1.00 83.19 88 LYS A O 1
ATOM 772 N N . ILE A 1 89 ? -10.297 5.137 2.651 1.00 80.56 89 ILE A N 1
ATOM 773 C CA . ILE A 1 89 ? -9.585 6.079 1.791 1.00 80.56 89 ILE A CA 1
ATOM 774 C C . ILE A 1 89 ? -10.449 7.327 1.650 1.00 80.56 89 ILE A C 1
ATOM 776 O O . ILE A 1 89 ? -11.600 7.253 1.233 1.00 80.56 89 ILE A O 1
ATOM 780 N N . TYR A 1 90 ? -9.896 8.483 1.996 1.00 78.50 90 TYR A N 1
ATOM 781 C CA . TYR A 1 90 ? -10.541 9.775 1.811 1.00 78.50 90 TYR A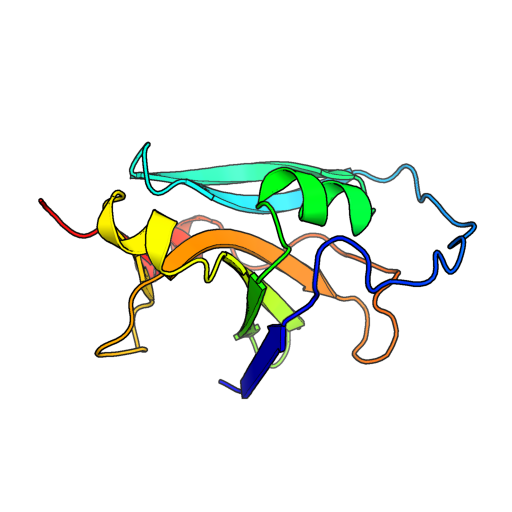 CA 1
ATOM 782 C C . TYR A 1 90 ? -10.949 9.964 0.343 1.00 78.50 90 TYR A C 1
ATOM 784 O O . TYR A 1 90 ? -10.125 9.810 -0.559 1.00 78.50 90 TYR A O 1
ATOM 792 N N . GLY A 1 91 ? -12.219 10.300 0.108 1.00 72.25 91 GLY A N 1
ATOM 793 C CA . GLY A 1 91 ? -12.798 10.409 -1.235 1.00 72.25 91 GLY A CA 1
ATOM 794 C C . GLY A 1 91 ? -13.402 9.111 -1.784 1.00 72.25 91 GLY A C 1
ATOM 795 O O . GLY A 1 91 ? -14.009 9.145 -2.851 1.00 72.25 91 GLY A O 1
ATOM 796 N N . ILE A 1 92 ? -13.288 7.991 -1.060 1.00 73.50 92 ILE A N 1
ATOM 797 C CA . ILE A 1 92 ? -14.072 6.776 -1.295 1.00 73.50 92 ILE A CA 1
ATOM 798 C C . ILE A 1 92 ? -14.983 6.565 -0.082 1.00 73.50 92 ILE A C 1
ATOM 800 O O . ILE A 1 92 ? -14.555 6.083 0.967 1.00 73.50 92 ILE A O 1
ATOM 804 N N . GLU A 1 93 ? -16.246 6.957 -0.218 1.00 68.44 93 GLU A N 1
ATOM 805 C CA . GLU A 1 93 ? -17.240 6.807 0.845 1.00 68.44 93 GLU A CA 1
ATOM 806 C C . GLU A 1 93 ? -17.868 5.404 0.831 1.00 68.44 93 GLU A C 1
ATOM 808 O O . GLU A 1 93 ? -18.002 4.784 -0.220 1.00 68.44 93 GLU A O 1
ATOM 813 N N . ASN A 1 94 ? -18.279 4.918 2.007 1.00 68.75 94 ASN A N 1
ATOM 814 C CA . ASN A 1 94 ? -18.968 3.632 2.225 1.00 68.75 94 ASN A CA 1
ATOM 815 C C . ASN A 1 94 ? -18.156 2.352 1.975 1.00 68.75 94 ASN A C 1
ATOM 817 O O . ASN A 1 94 ? -18.725 1.261 1.994 1.00 68.75 94 ASN A O 1
ATOM 821 N N . GLU A 1 95 ? -16.839 2.458 1.812 1.00 75.12 95 GLU A N 1
ATOM 822 C CA . GLU A 1 95 ? -15.961 1.299 1.662 1.00 75.12 95 GLU A CA 1
ATOM 823 C C . GLU A 1 95 ? -14.899 1.238 2.739 1.00 75.12 95 GLU A C 1
ATOM 825 O O . GLU A 1 95 ? -14.486 2.241 3.326 1.00 75.12 95 GLU A O 1
ATOM 830 N N . PHE A 1 96 ? -14.458 0.017 2.980 1.00 76.50 96 PHE A N 1
ATOM 831 C CA . PHE A 1 96 ? -13.552 -0.306 4.045 1.00 76.50 96 PHE A CA 1
ATOM 832 C C . PHE A 1 96 ? -12.575 -1.368 3.576 1.00 76.50 96 PHE A C 1
ATOM 834 O O . PHE A 1 96 ? -12.936 -2.305 2.866 1.00 76.50 96 PHE A O 1
ATOM 841 N N . TYR A 1 97 ? -11.340 -1.234 4.029 1.00 78.38 97 TYR A N 1
ATOM 842 C CA . TYR A 1 97 ? -10.217 -1.981 3.500 1.00 78.38 97 TYR A CA 1
ATOM 843 C C . TYR A 1 97 ? -9.400 -2.611 4.630 1.00 78.38 97 TYR A C 1
ATOM 845 O O . TYR A 1 97 ? -9.327 -2.076 5.741 1.00 78.38 97 TYR A O 1
ATOM 853 N N . SER A 1 98 ? -8.800 -3.772 4.349 1.00 79.44 98 SER A N 1
ATOM 854 C CA . SER A 1 98 ? -7.921 -4.485 5.288 1.00 79.44 98 SER A CA 1
ATOM 855 C C . SER A 1 98 ? -6.465 -4.005 5.157 1.00 79.44 98 SER A C 1
ATOM 857 O O . SER A 1 98 ? -6.249 -2.835 4.907 1.00 79.44 98 SER A O 1
ATOM 859 N N . ASN A 1 99 ? -5.429 -4.825 5.346 1.00 82.75 99 ASN A N 1
ATOM 860 C CA . ASN A 1 99 ? -4.058 -4.368 5.069 1.00 82.75 99 ASN A CA 1
ATOM 861 C C . ASN A 1 99 ? -3.878 -4.010 3.585 1.00 82.75 99 ASN A C 1
ATOM 863 O O . ASN A 1 99 ? -4.561 -4.553 2.712 1.00 82.75 99 ASN A O 1
ATOM 867 N N . GLY A 1 100 ? -2.906 -3.145 3.293 1.00 83.88 100 GLY A N 1
ATOM 868 C CA . GLY A 1 100 ? -2.578 -2.808 1.913 1.00 83.88 100 GLY A CA 1
ATOM 869 C C . GLY A 1 100 ? -1.124 -2.419 1.694 1.00 83.88 100 GLY A C 1
ATOM 870 O O . GLY A 1 100 ? -0.407 -2.075 2.635 1.00 83.88 100 GLY A O 1
ATOM 871 N N . ILE A 1 101 ? -0.688 -2.482 0.438 1.00 87.75 101 ILE A N 1
ATOM 872 C CA . ILE A 1 101 ? 0.626 -2.013 -0.009 1.00 87.75 101 ILE A CA 1
ATOM 873 C C . ILE A 1 101 ? 0.441 -1.089 -1.211 1.00 87.75 101 ILE A C 1
ATOM 875 O O . ILE A 1 101 ? -0.093 -1.498 -2.241 1.00 87.75 101 ILE A O 1
ATOM 879 N N . LEU A 1 102 ? 0.912 0.153 -1.083 1.00 88.06 102 LEU A N 1
ATOM 880 C CA . LEU A 1 102 ? 1.016 1.101 -2.187 1.00 88.06 102 LEU A CA 1
ATOM 881 C C . LEU A 1 102 ? 2.366 0.933 -2.879 1.00 88.06 102 LEU A C 1
ATOM 883 O O . LEU A 1 102 ? 3.417 1.011 -2.236 1.00 88.06 102 LEU A O 1
ATOM 887 N N . LEU A 1 103 ? 2.326 0.760 -4.194 1.00 86.81 103 LEU A N 1
ATOM 888 C CA . LEU A 1 103 ? 3.505 0.653 -5.046 1.00 86.81 103 LEU A CA 1
ATOM 889 C C . LEU A 1 103 ? 3.238 1.248 -6.429 1.00 86.81 103 LEU A C 1
ATOM 891 O O . LEU A 1 103 ? 2.125 1.676 -6.727 1.00 86.81 103 LEU A O 1
ATOM 895 N N . ARG A 1 104 ? 4.262 1.297 -7.280 1.00 86.62 104 ARG A N 1
ATOM 896 C CA . ARG A 1 104 ? 4.158 1.877 -8.621 1.00 86.62 104 ARG A CA 1
ATOM 897 C C . ARG A 1 104 ? 4.506 0.864 -9.706 1.00 86.62 104 ARG A C 1
ATOM 899 O O . ARG A 1 104 ? 5.493 0.141 -9.580 1.00 86.62 104 ARG A O 1
ATOM 906 N N . PHE A 1 105 ? 3.758 0.886 -10.809 1.00 76.19 105 PHE A N 1
ATOM 907 C CA . PHE A 1 105 ? 4.129 0.176 -12.036 1.00 76.19 105 PHE A CA 1
ATOM 908 C C . PHE A 1 105 ? 4.846 1.079 -13.036 1.00 76.19 105 PHE A C 1
ATOM 910 O O . PHE A 1 105 ? 4.509 2.252 -13.211 1.00 76.19 105 PHE A O 1
ATOM 917 N N . SER A 1 106 ? 5.811 0.499 -13.747 1.00 71.31 106 SER A N 1
ATOM 918 C CA . SER A 1 106 ? 6.482 1.162 -14.867 1.00 71.31 106 SER A CA 1
ATOM 919 C C . SER A 1 106 ? 5.557 1.332 -16.085 1.00 71.31 106 SER A C 1
ATOM 921 O O . SER A 1 106 ? 5.535 2.403 -16.700 1.00 71.31 106 SER A O 1
ATOM 923 N N . SER A 1 107 ? 4.742 0.323 -16.421 1.00 65.62 107 SER A N 1
ATOM 924 C CA . SER A 1 107 ? 3.764 0.393 -17.513 1.00 65.62 107 SER A CA 1
ATOM 925 C C . SER A 1 107 ? 2.565 -0.540 -17.338 1.00 65.62 107 SER A C 1
ATOM 927 O O . SER A 1 107 ? 2.639 -1.509 -16.595 1.00 65.62 107 SER A O 1
ATOM 929 N N . THR A 1 108 ? 1.456 -0.238 -18.024 1.00 52.88 108 THR A N 1
ATOM 930 C CA . THR A 1 108 ? 0.159 -0.937 -17.892 1.00 52.88 108 THR A CA 1
ATOM 931 C C . THR A 1 108 ? 0.169 -2.390 -18.372 1.00 52.88 108 THR A C 1
ATOM 933 O O . THR A 1 108 ? -0.765 -3.121 -18.071 1.00 52.88 108 THR A O 1
ATOM 936 N N . ASN A 1 109 ? 1.203 -2.806 -19.111 1.00 52.50 109 ASN A N 1
ATOM 937 C CA . ASN A 1 109 ? 1.323 -4.160 -19.662 1.00 52.50 109 ASN A CA 1
ATOM 938 C C . ASN A 1 109 ? 2.525 -4.923 -19.085 1.00 52.50 109 ASN A C 1
ATOM 940 O O . ASN A 1 109 ? 2.785 -6.051 -19.498 1.00 52.50 109 ASN A O 1
ATOM 944 N N . ASP A 1 110 ? 3.269 -4.303 -18.167 1.00 58.91 110 ASP A N 1
ATOM 945 C CA . ASP A 1 110 ? 4.491 -4.862 -17.602 1.00 58.91 110 ASP A CA 1
ATOM 946 C C . ASP A 1 110 ? 4.355 -4.996 -16.085 1.00 58.91 110 ASP A C 1
ATOM 948 O O . ASP A 1 110 ? 4.896 -4.216 -15.294 1.00 58.91 110 ASP A O 1
ATOM 952 N N . ASN A 1 111 ? 3.603 -6.025 -15.694 1.00 57.72 111 ASN A N 1
ATOM 953 C CA . ASN A 1 111 ? 3.408 -6.420 -14.299 1.00 57.72 111 ASN A CA 1
ATOM 954 C C . ASN A 1 111 ? 4.702 -6.967 -13.660 1.00 57.72 111 ASN A C 1
ATOM 956 O O . ASN A 1 111 ? 4.701 -7.314 -12.479 1.00 57.72 111 ASN A O 1
ATOM 960 N N . GLU A 1 112 ? 5.799 -7.060 -14.422 1.00 61.62 112 GLU A N 1
ATOM 961 C CA . GLU A 1 112 ? 7.092 -7.557 -13.953 1.00 61.62 112 GLU A CA 1
ATOM 962 C C . GLU A 1 112 ? 8.048 -6.431 -13.532 1.00 61.62 112 GLU A C 1
ATOM 964 O O . GLU A 1 112 ? 9.014 -6.695 -12.818 1.00 61.62 112 GLU A O 1
ATOM 969 N N . ASN A 1 113 ? 7.774 -5.175 -13.906 1.00 72.44 113 ASN A N 1
ATOM 970 C CA . ASN A 1 113 ? 8.648 -4.038 -13.615 1.00 72.44 113 ASN A CA 1
ATOM 971 C C . ASN A 1 113 ? 8.002 -3.043 -12.642 1.00 72.44 113 ASN A C 1
ATOM 973 O O . ASN A 1 113 ? 7.350 -2.067 -13.041 1.00 72.44 113 ASN A O 1
ATOM 977 N N . LEU A 1 114 ? 8.253 -3.266 -11.351 1.00 79.75 114 LEU A N 1
ATOM 978 C CA . LEU A 1 114 ? 7.833 -2.379 -10.268 1.00 79.75 114 LEU A CA 1
ATOM 979 C C . LEU A 1 114 ? 8.804 -1.199 -10.121 1.00 79.75 114 LEU A C 1
ATOM 981 O O . LEU A 1 114 ? 9.994 -1.286 -10.442 1.00 79.75 114 LEU A O 1
ATOM 985 N N . GLN A 1 115 ? 8.301 -0.082 -9.612 1.00 85.25 115 GLN A N 1
ATOM 986 C CA . GLN A 1 115 ? 9.069 1.123 -9.318 1.00 85.25 115 GLN A CA 1
ATOM 987 C C . GLN A 1 115 ? 8.746 1.633 -7.915 1.00 85.25 115 GLN A C 1
ATOM 989 O O . GLN A 1 115 ? 7.716 1.298 -7.332 1.00 85.25 115 GLN A O 1
ATOM 994 N N . SER A 1 116 ? 9.638 2.471 -7.385 1.00 88.69 116 SER A N 1
ATOM 995 C CA . SER A 1 116 ? 9.373 3.190 -6.145 1.00 88.69 116 SER A CA 1
ATOM 996 C C . SER A 1 116 ? 8.142 4.081 -6.294 1.00 88.69 116 SER A C 1
ATOM 998 O O . SER A 1 116 ? 7.975 4.747 -7.325 1.00 88.69 116 SER A O 1
ATOM 1000 N N . VAL A 1 117 ? 7.324 4.125 -5.244 1.00 90.44 117 VAL A N 1
ATOM 1001 C CA . VAL A 1 117 ? 6.312 5.176 -5.073 1.00 90.44 117 VAL A CA 1
ATOM 1002 C C . VAL A 1 117 ? 6.963 6.556 -5.167 1.00 90.44 117 VAL A C 1
ATOM 1004 O O . VAL A 1 117 ? 8.133 6.737 -4.820 1.00 90.44 117 VAL A O 1
ATOM 1007 N N . VAL A 1 118 ? 6.208 7.518 -5.682 1.00 89.00 118 VAL A N 1
ATOM 1008 C CA . VAL A 1 118 ? 6.633 8.917 -5.840 1.00 89.00 118 VAL A CA 1
ATOM 1009 C C . VAL A 1 118 ? 5.804 9.858 -4.975 1.00 89.00 118 VAL A C 1
ATOM 1011 O O . VAL A 1 118 ? 6.264 10.948 -4.639 1.00 89.00 118 VAL A O 1
ATOM 1014 N N . SER A 1 119 ? 4.599 9.439 -4.590 1.00 85.12 119 SER A N 1
ATOM 1015 C CA . SER A 1 119 ? 3.776 10.124 -3.611 1.00 85.12 119 SER A CA 1
ATOM 1016 C C . SER A 1 119 ? 4.509 10.189 -2.277 1.00 85.12 119 SER A C 1
ATOM 1018 O O . SER A 1 119 ? 5.050 9.186 -1.826 1.00 85.12 119 SER A O 1
ATOM 1020 N N . PRO A 1 120 ? 4.525 11.347 -1.608 1.00 86.44 120 PRO A N 1
ATOM 1021 C CA . PRO A 1 120 ? 5.184 11.473 -0.320 1.00 86.44 120 PRO A CA 1
ATOM 1022 C C . PRO A 1 120 ? 4.325 10.831 0.781 1.00 86.44 120 PRO A C 1
ATOM 1024 O O . PRO A 1 120 ? 3.112 11.033 0.828 1.00 86.44 120 PRO A O 1
ATOM 1027 N N . LEU A 1 121 ? 4.947 10.122 1.729 1.00 86.12 121 LEU A N 1
ATOM 1028 C CA . LEU A 1 121 ? 4.258 9.473 2.858 1.00 86.12 121 LEU A CA 1
ATOM 1029 C C . LEU A 1 121 ? 3.236 10.375 3.596 1.00 86.12 121 LEU A C 1
ATOM 1031 O O . LEU A 1 121 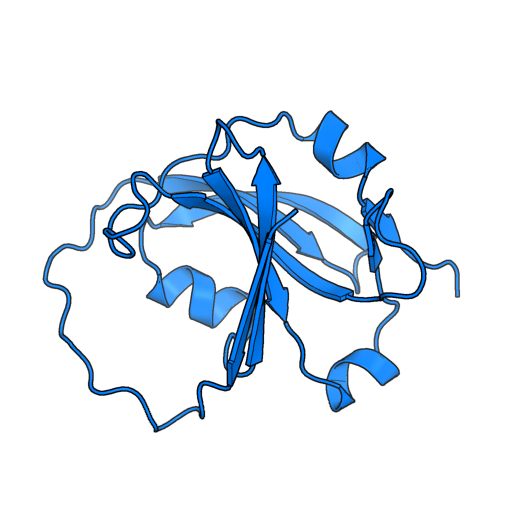? 2.146 9.889 3.909 1.00 86.12 121 LEU A O 1
ATOM 1035 N N . PRO A 1 122 ? 3.498 11.674 3.865 1.00 85.88 122 PRO A N 1
ATOM 1036 C CA . PRO A 1 122 ? 2.502 12.564 4.468 1.00 85.88 122 PRO A CA 1
ATOM 1037 C C . PRO A 1 122 ? 1.199 12.703 3.673 1.00 85.88 122 PRO A C 1
ATOM 1039 O O . PRO A 1 122 ? 0.155 12.933 4.276 1.00 85.88 122 PRO A O 1
ATOM 1042 N N . LEU A 1 123 ? 1.233 12.566 2.343 1.00 84.00 123 LEU A N 1
ATOM 1043 C CA . LEU A 1 123 ? 0.026 12.556 1.514 1.00 84.00 123 LEU A CA 1
ATO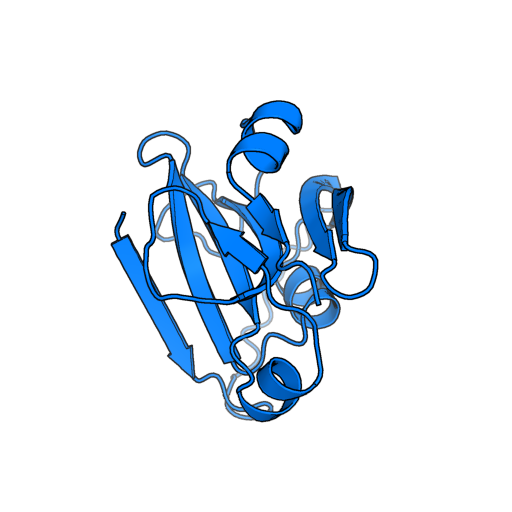M 1044 C C . LEU A 1 123 ? -0.790 11.289 1.785 1.00 84.00 123 LEU A C 1
ATOM 1046 O O . LEU A 1 123 ? -1.985 11.377 2.052 1.00 84.00 123 LEU A O 1
ATOM 1050 N N . LEU A 1 124 ? -0.133 10.127 1.808 1.00 83.00 124 LEU A N 1
ATOM 1051 C CA . LEU A 1 124 ? -0.795 8.854 2.092 1.00 83.00 124 LEU A CA 1
ATOM 1052 C C . LEU A 1 124 ? -1.352 8.790 3.524 1.00 83.00 124 LEU A C 1
ATOM 1054 O O . LEU A 1 124 ? -2.402 8.209 3.764 1.00 83.00 124 LEU A O 1
ATOM 1058 N N . LYS A 1 125 ? -0.711 9.441 4.495 1.00 85.56 125 LYS A N 1
ATOM 1059 C CA . LYS A 1 125 ? -1.264 9.537 5.857 1.00 85.56 125 LYS A CA 1
ATOM 1060 C C . LYS A 1 125 ? -2.513 10.417 5.951 1.00 85.56 125 LYS A C 1
ATOM 1062 O O . LYS A 1 125 ? -3.308 10.216 6.855 1.00 85.56 125 LYS A O 1
ATOM 1067 N N . LYS A 1 126 ? -2.687 11.390 5.049 1.00 84.75 126 LYS A N 1
ATOM 1068 C CA . LYS A 1 126 ? -3.879 12.259 5.021 1.00 84.75 126 LYS A CA 1
ATOM 1069 C C . LYS A 1 126 ? -5.091 11.583 4.394 1.00 84.75 126 LYS A C 1
ATOM 1071 O O . LYS A 1 126 ? -6.216 11.962 4.694 1.00 84.75 126 LYS A O 1
ATOM 1076 N N . VAL A 1 127 ? -4.857 10.636 3.491 1.00 84.44 127 VAL A N 1
ATOM 1077 C CA . VAL A 1 127 ? -5.932 9.943 2.775 1.00 84.44 127 VAL A CA 1
ATOM 1078 C C . VAL A 1 127 ? -6.332 8.630 3.441 1.00 84.44 127 VAL A C 1
ATOM 1080 O O . VAL A 1 127 ? -7.448 8.181 3.230 1.00 84.44 127 VAL A O 1
ATOM 1083 N N . VAL A 1 128 ? -5.462 8.015 4.245 1.00 87.56 128 VAL A N 1
ATOM 1084 C CA . VAL A 1 128 ? -5.763 6.778 4.975 1.00 87.56 128 VAL A CA 1
ATOM 1085 C C . VAL A 1 128 ? -6.313 7.128 6.353 1.00 87.56 128 VAL A C 1
ATOM 1087 O O . VAL A 1 128 ? -5.598 7.674 7.188 1.00 87.56 128 VAL A O 1
ATOM 1090 N N . ASN A 1 129 ? -7.569 6.763 6.602 1.00 87.12 129 ASN A N 1
ATOM 1091 C CA . ASN A 1 129 ? -8.239 6.954 7.885 1.00 87.12 129 ASN A CA 1
ATOM 1092 C C . ASN A 1 129 ? -8.530 5.595 8.521 1.00 87.12 129 ASN A C 1
ATOM 1094 O O . ASN A 1 129 ? -9.287 4.808 7.964 1.00 87.12 129 ASN A O 1
ATOM 1098 N N . PHE A 1 130 ? -7.952 5.314 9.687 1.00 85.75 130 PHE A N 1
ATOM 1099 C CA . PHE A 1 130 ? -8.299 4.117 10.455 1.00 85.75 130 PHE A CA 1
ATOM 1100 C C . PHE A 1 130 ? -9.585 4.365 11.237 1.00 85.75 130 PHE A C 1
ATOM 1102 O O . PHE A 1 130 ? -9.741 5.434 11.832 1.00 85.75 130 PHE A O 1
ATOM 1109 N N . GLU A 1 131 ? -10.493 3.392 11.257 1.00 76.88 131 GLU A N 1
ATOM 1110 C CA . GLU A 1 131 ? -11.653 3.503 12.134 1.00 76.88 131 GLU A CA 1
ATOM 1111 C C . GLU A 1 131 ? -11.245 3.503 13.608 1.00 76.88 131 GLU A C 1
ATOM 1113 O O . GLU A 1 131 ? -10.272 2.872 14.033 1.00 76.88 131 GLU A O 1
ATOM 1118 N N . ILE A 1 132 ? -12.000 4.261 14.393 1.00 63.28 132 ILE A N 1
ATOM 1119 C CA . ILE A 1 132 ? -11.877 4.273 15.841 1.00 63.28 132 ILE A CA 1
ATOM 1120 C C . ILE A 1 132 ? -12.884 3.235 16.331 1.00 63.28 132 ILE A C 1
ATOM 1122 O O . ILE A 1 132 ? -14.082 3.415 16.133 1.00 63.28 132 ILE A O 1
ATOM 1126 N N . ALA A 1 133 ? -12.371 2.130 16.875 1.00 58.28 133 ALA A N 1
ATOM 1127 C CA . ALA A 1 133 ? -13.182 1.146 17.590 1.00 58.28 133 ALA A CA 1
ATOM 1128 C C . ALA A 1 133 ? -13.817 1.757 18.845 1.00 58.28 133 ALA A C 1
ATOM 1130 O O . ALA A 1 133 ? -13.138 2.605 19.475 1.00 58.28 133 ALA A O 1
#

Sequence (133 aa):
MSRMKYDIKPNQMRISKSHKIFNKNILAYKINVEKRIVEEIQIKNSFEYIRKEIDFYNYEEILFSDINREILFIGTDEEYFKKRIPFKIYGIENEFYSNGILLRFSSTNDNENLQSVVSPLPLLKKVVNFEIA

Secondary structure (DSSP, 8-state):
--EEEEE--TT----------EEEEEEEEEEETTTTEEEEEEEEE-HHHHHHHTTTTEEEEEEEETTTTEEEEEE--HHHHTTS--EEETT-TT--B-SEEEEEEEETTEEEEEE---S-HHHHHHHEEE---

Radius of gyration: 14.49 Å; Cα contacts (8 Å, |Δi|>4): 264; chains: 1; bounding box: 37×36×37 Å